Protein AF-A0A5K0WFK8-F1 (afdb_monomer_lite)

InterPro domains:
  IPR001087 GDSL lipase/esterase [PF00657] (9-69)
  IPR036514 SGNH hydrolase superfamily [G3DSA:3.40.50.1110] (1-72)
  IPR045136 Isoamyl acetate-hydrolyzing esterase Iah1-like [PTHR14209] (1-72)

Secondary structure (DSSP, 8-state):
--------TT--HHHHHHHHHHHHTT-SS--S-------TTTT--TTSTTGGG---HHHHHHHHHHHHHH--

pLDDT: mean 93.06, std 6.17, range [63.88, 98.69]

Sequence (72 aa):
ADVVLRGYSGYNTRWALRVLDRVLSSVDSPPAALTIFFGANDASLPDRSSAFQHVPLHEYRQNLIDLIARIK

Organism: NCBI:txid210225

Radius of gyration: 13.33 Å; chains: 1; bounding box: 28×23×38 Å

Foldseek 3Di:
DDDDDDDDPLDALVVCLVCLVVVVVPDPDDDPDDDDDHDPLCPDDCPDPSVVSHNDPVRSVVSVVSSVVPRD

Structure (mmCIF, N/CA/C/O backbone):
data_AF-A0A5K0WFK8-F1
#
_entry.id   AF-A0A5K0WFK8-F1
#
loop_
_atom_site.group_PDB
_atom_site.id
_atom_site.type_symbol
_atom_site.label_atom_id
_atom_site.label_alt_id
_atom_site.label_comp_id
_atom_site.label_asym_id
_atom_site.label_entity_id
_atom_site.label_seq_id
_atom_site.pdbx_PDB_ins_code
_atom_site.Cartn_x
_atom_site.Cartn_y
_atom_site.Cartn_z
_atom_site.occupancy
_atom_site.B_iso_or_equiv
_atom_site.auth_seq_id
_atom_site.auth_comp_id
_atom_site.auth_asym_id
_atom_site.auth_atom_id
_atom_site.pdbx_PDB_model_num
ATOM 1 N N . ALA A 1 1 ? -15.220 14.788 12.695 1.00 63.88 1 ALA A N 1
ATOM 2 C CA . ALA A 1 1 ? -14.639 13.470 12.385 1.00 63.88 1 ALA A CA 1
ATOM 3 C C . ALA A 1 1 ? -13.174 13.700 12.087 1.00 63.88 1 ALA A C 1
ATOM 5 O O . ALA A 1 1 ? -12.881 14.576 11.278 1.00 63.88 1 ALA A O 1
ATOM 6 N N . ASP A 1 2 ? -12.292 12.977 12.765 1.00 81.44 2 ASP A N 1
ATOM 7 C CA . ASP A 1 2 ? -10.850 13.155 12.625 1.00 81.44 2 ASP A CA 1
ATOM 8 C C . ASP A 1 2 ? -10.321 12.267 11.500 1.00 81.44 2 ASP A C 1
ATOM 10 O O . ASP A 1 2 ? -10.741 11.120 11.346 1.00 81.44 2 ASP A O 1
ATOM 14 N N . VAL A 1 3 ? -9.411 12.809 10.692 1.00 85.75 3 VAL A N 1
ATOM 15 C CA . VAL A 1 3 ? -8.770 12.085 9.591 1.00 85.75 3 VAL A CA 1
ATOM 16 C C . VAL A 1 3 ? -7.283 11.998 9.879 1.00 85.75 3 VAL A C 1
ATOM 18 O O . VAL A 1 3 ? -6.591 13.011 9.971 1.00 85.75 3 VAL A O 1
ATOM 21 N N . VAL A 1 4 ? -6.779 10.773 9.987 1.00 87.62 4 VAL A N 1
ATOM 22 C CA . VAL A 1 4 ? -5.361 10.506 10.217 1.00 87.62 4 VAL A CA 1
ATOM 23 C C . VAL A 1 4 ? -4.700 10.165 8.884 1.00 87.62 4 VAL A C 1
ATOM 25 O O . VAL A 1 4 ? -4.938 9.106 8.309 1.00 87.62 4 VAL A O 1
ATOM 28 N N . LEU A 1 5 ? -3.858 11.068 8.377 1.00 89.44 5 LEU A N 1
ATOM 29 C CA . LEU A 1 5 ? -3.168 10.881 7.099 1.00 89.44 5 LEU A CA 1
ATOM 30 C C . LEU A 1 5 ? -1.833 10.140 7.278 1.00 89.44 5 LEU A C 1
ATOM 32 O O . LEU A 1 5 ? -1.038 10.449 8.172 1.00 89.44 5 LEU A O 1
ATOM 36 N N . ARG A 1 6 ? -1.575 9.164 6.399 1.00 90.94 6 ARG A N 1
ATOM 37 C CA . ARG A 1 6 ? -0.341 8.354 6.346 1.00 90.94 6 ARG A CA 1
ATOM 38 C C . ARG A 1 6 ? 0.195 8.269 4.915 1.00 90.94 6 ARG A C 1
ATOM 40 O O . ARG A 1 6 ? 0.357 7.195 4.345 1.00 90.94 6 ARG A O 1
ATOM 47 N N . GLY A 1 7 ? 0.419 9.442 4.324 1.00 88.56 7 GLY A N 1
ATOM 48 C CA . GLY A 1 7 ? 1.022 9.577 3.001 1.00 88.56 7 GLY A CA 1
ATOM 49 C C . GLY A 1 7 ? 2.541 9.443 3.066 1.00 88.56 7 GLY A C 1
ATOM 50 O O . GLY A 1 7 ? 3.192 10.138 3.843 1.00 88.56 7 GLY A O 1
ATOM 51 N N . TYR A 1 8 ? 3.103 8.579 2.223 1.00 91.19 8 TYR A N 1
ATOM 52 C CA . TYR A 1 8 ? 4.546 8.383 2.092 1.00 91.19 8 TYR A CA 1
ATOM 53 C C . TYR A 1 8 ? 4.952 8.632 0.640 1.00 91.19 8 TYR A C 1
ATOM 55 O O . TYR A 1 8 ? 4.577 7.879 -0.260 1.00 91.19 8 TYR A O 1
ATOM 63 N N . SER A 1 9 ? 5.681 9.724 0.402 1.00 93.19 9 SER A N 1
ATOM 64 C CA . SER A 1 9 ? 6.070 10.120 -0.954 1.00 93.19 9 SER A CA 1
ATOM 65 C C . SER A 1 9 ? 6.885 9.020 -1.633 1.00 93.19 9 SER A C 1
ATOM 67 O O . SER A 1 9 ? 7.803 8.452 -1.043 1.00 93.19 9 SER A O 1
ATOM 69 N N . GLY A 1 10 ? 6.517 8.705 -2.873 1.00 93.75 10 GLY A N 1
ATOM 70 C C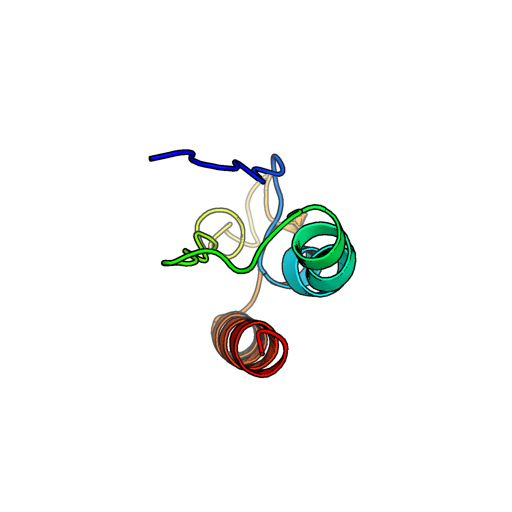A . GLY A 1 10 ? 7.173 7.685 -3.683 1.00 93.75 10 GLY A CA 1
ATOM 71 C C . GLY A 1 10 ? 6.896 6.235 -3.275 1.00 93.75 10 GLY A C 1
ATOM 72 O O . GLY A 1 10 ? 7.422 5.341 -3.936 1.00 93.75 10 GLY A O 1
ATOM 73 N N . TYR A 1 11 ? 6.077 5.980 -2.245 1.00 96.94 11 TYR A N 1
ATOM 74 C CA . TYR A 1 11 ? 5.753 4.615 -1.827 1.00 96.94 11 TYR A CA 1
ATOM 75 C C . TYR A 1 11 ? 4.753 3.943 -2.785 1.00 96.94 11 TYR A C 1
ATOM 77 O O . TYR A 1 11 ? 3.875 4.576 -3.365 1.00 96.94 11 TYR A O 1
ATOM 85 N N . ASN A 1 12 ? 4.879 2.630 -2.903 1.00 97.69 12 ASN A N 1
ATOM 86 C CA . ASN A 1 12 ? 4.130 1.690 -3.718 1.00 97.69 12 ASN A CA 1
ATOM 87 C C . ASN A 1 12 ? 3.668 0.560 -2.787 1.00 97.69 12 ASN A C 1
ATOM 89 O O . ASN A 1 12 ? 3.961 0.565 -1.581 1.00 97.69 12 ASN A O 1
ATOM 93 N N . THR A 1 13 ? 2.975 -0.431 -3.328 1.00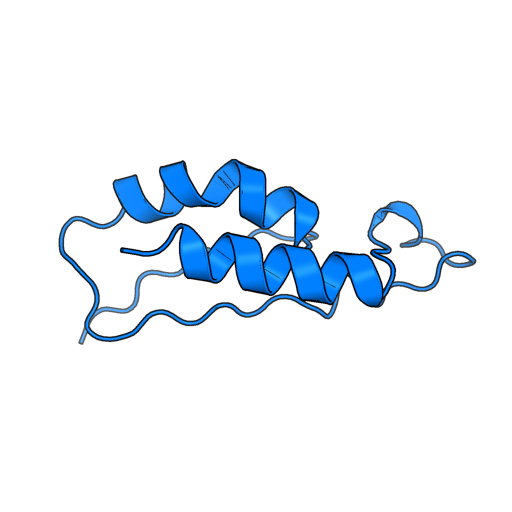 98.12 13 THR A N 1
ATOM 94 C CA . THR A 1 13 ? 2.404 -1.502 -2.504 1.00 98.12 13 THR A CA 1
ATOM 95 C C . THR A 1 13 ? 3.446 -2.387 -1.802 1.00 98.12 13 THR A C 1
ATOM 97 O O . THR A 1 13 ? 3.184 -2.844 -0.688 1.00 98.12 13 THR A O 1
ATOM 100 N N . ARG A 1 14 ? 4.664 -2.551 -2.351 1.00 97.94 14 ARG A N 1
ATOM 101 C CA . ARG A 1 14 ? 5.761 -3.280 -1.674 1.00 97.94 14 ARG A CA 1
ATOM 102 C C . ARG A 1 14 ? 6.177 -2.595 -0.378 1.00 97.94 14 ARG A C 1
ATOM 104 O O . ARG A 1 14 ? 6.398 -3.254 0.638 1.00 97.94 14 ARG A O 1
ATOM 111 N N . TRP A 1 15 ? 6.319 -1.271 -0.409 1.00 97.56 15 TRP A N 1
ATOM 112 C CA . TRP A 1 15 ? 6.699 -0.510 0.781 1.00 97.56 15 TRP A CA 1
ATOM 113 C C . TRP A 1 15 ? 5.545 -0.404 1.776 1.00 97.56 15 TRP A C 1
ATOM 115 O O . TRP A 1 15 ? 5.790 -0.504 2.977 1.00 97.56 15 TRP A O 1
ATOM 125 N N . ALA A 1 16 ? 4.302 -0.292 1.297 1.00 96.62 16 ALA A N 1
ATOM 126 C CA . ALA A 1 16 ? 3.110 -0.291 2.144 1.00 96.62 16 ALA A CA 1
ATOM 127 C C . ALA A 1 16 ? 3.057 -1.520 3.069 1.00 96.62 16 ALA A C 1
ATOM 129 O O . ALA A 1 16 ? 2.862 -1.369 4.275 1.00 96.62 16 ALA A O 1
ATOM 130 N N . LEU A 1 17 ? 3.336 -2.719 2.540 1.00 96.44 17 LEU A N 1
ATOM 131 C CA . LEU A 1 17 ? 3.376 -3.962 3.323 1.00 96.44 17 LEU A CA 1
ATOM 132 C C . LEU A 1 17 ? 4.376 -3.926 4.486 1.00 96.44 17 LEU A C 1
ATOM 134 O O . LEU A 1 17 ? 4.163 -4.589 5.498 1.00 96.44 17 LEU A O 1
ATOM 138 N N . ARG A 1 18 ? 5.466 -3.161 4.356 1.00 95.62 18 ARG A N 1
ATOM 139 C CA . ARG A 1 18 ? 6.503 -3.057 5.393 1.00 95.62 18 ARG A CA 1
ATOM 140 C C . ARG A 1 18 ? 6.169 -2.056 6.488 1.00 95.62 18 ARG A C 1
ATOM 142 O O . ARG A 1 18 ? 6.700 -2.171 7.586 1.00 95.62 18 ARG A O 1
ATOM 149 N N . VAL A 1 19 ? 5.347 -1.054 6.185 1.00 94.25 19 VAL A N 1
ATOM 150 C CA . VAL A 1 19 ? 5.011 0.016 7.136 1.00 94.25 19 VAL A CA 1
ATOM 151 C C . VAL A 1 19 ? 3.616 -0.119 7.734 1.00 94.25 19 VAL A C 1
ATOM 153 O O . VAL A 1 19 ? 3.307 0.624 8.662 1.00 94.25 19 VAL A O 1
ATOM 156 N N . LEU A 1 20 ? 2.794 -1.055 7.246 1.00 92.56 20 LEU A N 1
ATOM 157 C CA . LEU A 1 20 ? 1.406 -1.219 7.680 1.00 92.56 20 LEU A CA 1
ATOM 158 C C . LEU A 1 20 ? 1.283 -1.366 9.202 1.00 92.56 20 LEU A C 1
ATOM 160 O O . LEU A 1 20 ? 0.512 -0.631 9.810 1.00 92.56 20 LEU A O 1
ATOM 164 N N . ASP A 1 21 ? 2.087 -2.226 9.828 1.00 91.25 21 ASP A N 1
ATOM 165 C CA . ASP A 1 21 ? 2.005 -2.459 11.277 1.00 91.25 21 ASP A CA 1
ATOM 166 C C . ASP A 1 21 ? 2.296 -1.182 12.077 1.00 91.25 21 ASP A C 1
ATOM 168 O O . ASP A 1 21 ? 1.593 -0.864 13.034 1.00 91.25 21 ASP A O 1
ATOM 172 N N . ARG A 1 22 ? 3.279 -0.388 11.627 1.00 91.38 22 ARG A N 1
ATOM 173 C CA . ARG A 1 22 ? 3.606 0.916 12.223 1.00 91.38 22 ARG A CA 1
ATOM 174 C C . ARG A 1 22 ? 2.486 1.936 12.019 1.00 91.38 22 ARG A C 1
ATOM 176 O O . ARG A 1 22 ? 2.271 2.797 12.869 1.00 91.38 22 ARG A O 1
ATOM 183 N N . VAL A 1 23 ? 1.806 1.886 10.874 1.00 90.94 23 VAL A N 1
ATOM 184 C CA . VAL A 1 23 ? 0.655 2.749 10.598 1.00 90.94 23 VAL A CA 1
ATOM 185 C C . VAL A 1 23 ? -0.487 2.398 11.546 1.00 90.94 23 VAL A C 1
ATOM 187 O O . VAL A 1 23 ? -0.979 3.297 12.224 1.00 90.94 23 VAL A O 1
ATOM 190 N N . LEU A 1 24 ? -0.849 1.119 11.654 1.00 88.38 24 LEU A N 1
ATOM 191 C CA . LEU A 1 24 ? -1.938 0.654 12.515 1.00 88.38 24 LEU A CA 1
ATOM 192 C C . LEU A 1 24 ? -1.650 0.921 13.997 1.00 88.38 24 LEU A C 1
ATOM 194 O O . LEU A 1 24 ? -2.525 1.407 14.704 1.00 88.38 24 LEU A O 1
ATOM 198 N N . SER A 1 25 ? -0.409 0.718 14.453 1.00 89.00 25 SER A N 1
ATOM 199 C CA . SER A 1 25 ? -0.012 1.010 15.838 1.00 89.00 25 SER A CA 1
ATOM 200 C C . SER A 1 25 ? 0.007 2.503 1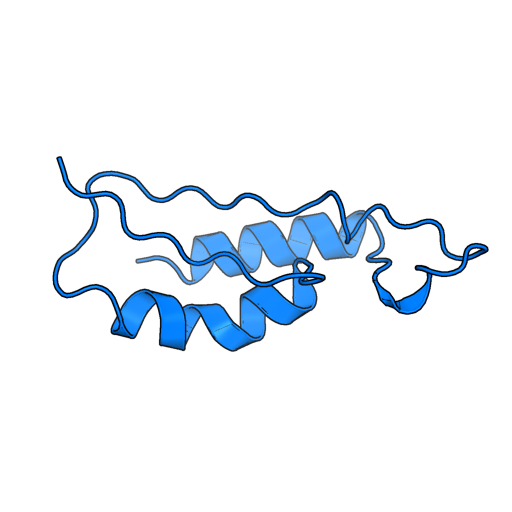6.180 1.00 89.00 25 SER A C 1
ATOM 202 O O . SER A 1 25 ? 0.151 2.860 17.342 1.00 89.00 25 SER A O 1
ATOM 204 N N . SER A 1 26 ? -0.049 3.383 15.175 1.00 86.94 26 SER A N 1
ATOM 205 C CA . SER A 1 26 ? -0.033 4.841 15.357 1.00 86.94 26 SER A CA 1
ATOM 206 C C . SER A 1 26 ? -1.427 5.466 15.414 1.00 86.94 26 SER A C 1
ATOM 208 O O . SER A 1 26 ? -1.533 6.693 15.397 1.00 86.94 26 SER A O 1
ATOM 210 N N . VAL A 1 27 ? -2.480 4.646 15.381 1.00 85.94 27 VAL A N 1
ATOM 211 C CA . VAL A 1 27 ? -3.867 5.096 15.491 1.00 85.94 27 VAL A CA 1
ATOM 212 C C . VAL A 1 27 ? -4.369 4.740 16.887 1.00 85.94 27 VAL A C 1
ATOM 214 O O . VAL A 1 27 ? -4.388 3.571 17.257 1.00 85.94 27 VAL A O 1
ATOM 217 N N . ASP A 1 28 ? -4.778 5.749 17.655 1.00 84.06 28 ASP A N 1
ATOM 218 C CA . ASP A 1 28 ? -5.155 5.576 19.067 1.00 84.06 28 ASP A CA 1
ATOM 219 C C . ASP A 1 28 ? -6.468 4.794 19.256 1.00 84.06 28 ASP A C 1
ATOM 221 O O . ASP A 1 28 ? -6.725 4.242 20.324 1.00 84.06 28 ASP A O 1
ATOM 225 N N . SER A 1 29 ? -7.317 4.739 18.225 1.00 85.88 29 SER A N 1
ATOM 226 C CA . SER A 1 29 ? -8.578 3.990 18.230 1.00 85.88 29 SER A CA 1
ATOM 227 C C . SER A 1 29 ? -8.908 3.423 16.842 1.00 85.88 29 SER A C 1
ATOM 229 O O . SER A 1 29 ? -8.461 3.983 15.838 1.00 85.88 29 SER A O 1
ATOM 231 N N . PRO A 1 30 ? -9.680 2.322 16.744 1.00 86.25 30 PRO A N 1
ATOM 232 C CA . PRO A 1 30 ? -10.065 1.756 15.455 1.00 86.25 30 PRO A CA 1
ATOM 233 C C . PRO A 1 30 ? -10.824 2.779 14.594 1.00 86.25 30 PRO A C 1
ATOM 235 O O . PRO A 1 30 ? -11.823 3.342 15.055 1.00 86.25 30 PRO A O 1
ATOM 238 N N . PRO A 1 31 ? -10.385 3.040 13.350 1.00 88.50 31 PRO A N 1
ATOM 239 C CA . PRO A 1 31 ? -11.057 4.005 12.497 1.00 88.50 31 PRO A CA 1
ATOM 240 C C . PRO A 1 31 ? -12.393 3.446 11.994 1.00 88.50 31 PRO A C 1
ATOM 242 O O . PRO A 1 31 ? -12.519 2.257 11.711 1.00 88.50 31 PRO A O 1
ATOM 245 N N . ALA A 1 32 ? -13.380 4.322 11.793 1.00 91.81 32 ALA A N 1
ATOM 246 C CA . ALA A 1 32 ? -14.658 3.938 11.183 1.00 91.81 32 ALA A CA 1
ATOM 247 C C . ALA A 1 32 ? -14.512 3.508 9.708 1.00 91.81 32 ALA A C 1
ATOM 249 O O . ALA A 1 32 ? -15.347 2.774 9.186 1.00 91.81 32 ALA A O 1
ATOM 250 N N . ALA A 1 33 ? -13.462 3.983 9.033 1.00 91.19 33 ALA A N 1
ATOM 251 C CA . ALA A 1 33 ? -13.109 3.601 7.674 1.00 91.19 33 ALA A CA 1
ATOM 252 C C . ALA A 1 33 ? -11.596 3.730 7.464 1.00 91.19 33 ALA A C 1
ATOM 254 O O . ALA A 1 33 ? -10.969 4.665 7.965 1.00 91.19 33 ALA A O 1
ATOM 255 N N . LEU A 1 34 ? -11.024 2.819 6.678 1.00 91.44 34 LEU A N 1
ATOM 256 C CA . LEU A 1 34 ? -9.632 2.861 6.243 1.00 91.44 34 LEU A CA 1
ATOM 257 C C . LEU A 1 34 ? -9.580 2.828 4.715 1.00 91.44 34 LEU A C 1
ATOM 259 O O . LEU A 1 34 ? -10.193 1.970 4.085 1.00 91.44 34 LEU A O 1
ATOM 263 N N . THR A 1 35 ? -8.802 3.735 4.129 1.00 93.12 35 THR A N 1
ATOM 264 C CA . THR A 1 35 ? -8.608 3.808 2.678 1.00 93.12 35 THR A CA 1
ATOM 265 C C . THR A 1 35 ? -7.168 3.460 2.328 1.00 93.12 35 THR A C 1
ATOM 267 O O . THR A 1 35 ? -6.237 4.135 2.765 1.00 93.12 35 THR A O 1
ATOM 270 N N . ILE A 1 36 ? -6.980 2.437 1.493 1.00 93.62 36 ILE A N 1
ATOM 271 C CA . ILE A 1 36 ? -5.692 2.123 0.865 1.00 93.62 36 ILE A CA 1
ATOM 272 C C . ILE A 1 36 ? -5.651 2.829 -0.491 1.00 93.62 36 ILE A C 1
ATOM 274 O O . ILE A 1 36 ? -6.441 2.511 -1.377 1.00 93.62 36 ILE A O 1
ATOM 278 N N . PHE A 1 37 ? -4.731 3.780 -0.664 1.00 94.62 37 PHE A N 1
ATOM 279 C CA . PHE A 1 37 ? -4.640 4.600 -1.877 1.00 94.62 37 PHE A CA 1
ATOM 280 C C . PHE A 1 37 ? -3.255 4.492 -2.538 1.00 94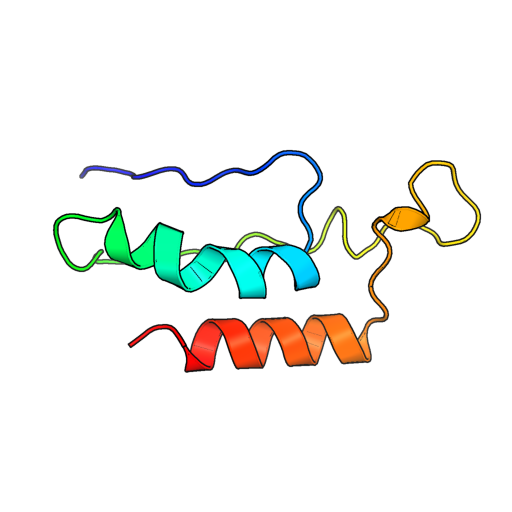.62 37 PHE A C 1
ATOM 282 O O . PHE A 1 37 ? -2.493 5.454 -2.594 1.00 94.62 37 PHE A O 1
ATOM 289 N N . PHE A 1 38 ? -2.925 3.286 -3.015 1.00 95.94 38 PHE A N 1
ATOM 290 C CA . PHE A 1 38 ? -1.689 2.966 -3.747 1.00 95.94 38 PHE A CA 1
ATOM 291 C C . PHE A 1 38 ? -1.987 2.516 -5.185 1.00 95.94 38 PHE A C 1
ATOM 293 O O . PHE A 1 38 ? -3.034 1.927 -5.458 1.00 95.94 38 PHE A O 1
ATOM 300 N N . GLY A 1 39 ? -1.042 2.754 -6.099 1.00 96.50 39 GLY A N 1
ATOM 301 C CA . GLY A 1 39 ? -1.140 2.319 -7.497 1.00 96.50 39 GLY A CA 1
ATOM 302 C C . GLY A 1 39 ? -0.424 3.234 -8.490 1.00 96.50 39 GLY A C 1
ATOM 303 O O . GLY A 1 39 ? 0.106 2.752 -9.484 1.00 96.50 39 GLY A O 1
ATOM 304 N N . ALA A 1 40 ? -0.341 4.541 -8.216 1.00 96.81 40 ALA A N 1
ATOM 305 C CA . ALA A 1 40 ? 0.307 5.483 -9.133 1.00 96.81 40 ALA A CA 1
ATOM 306 C C . ALA A 1 40 ? 1.810 5.191 -9.303 1.00 96.81 40 ALA A C 1
ATOM 308 O O . ALA A 1 40 ? 2.305 5.118 -10.423 1.00 96.81 40 ALA A O 1
ATOM 309 N N . ASN A 1 41 ? 2.524 4.967 -8.194 1.00 97.69 41 ASN A N 1
ATOM 310 C CA . ASN A 1 41 ? 3.953 4.641 -8.225 1.00 97.69 41 ASN A CA 1
ATOM 311 C C . ASN A 1 41 ? 4.200 3.217 -8.744 1.00 97.69 41 ASN A C 1
ATOM 313 O O . ASN A 1 41 ? 5.120 3.020 -9.534 1.00 97.69 41 ASN A O 1
ATOM 317 N N . ASP A 1 42 ? 3.353 2.256 -8.359 1.00 98.31 42 ASP A N 1
ATOM 318 C CA . ASP A 1 42 ? 3.354 0.874 -8.860 1.00 98.31 42 ASP A CA 1
ATOM 319 C C . ASP A 1 42 ? 3.265 0.824 -10.395 1.00 98.31 42 ASP A C 1
ATOM 321 O O . ASP A 1 42 ? 3.982 0.059 -11.040 1.00 98.31 42 ASP A O 1
ATOM 325 N N . ALA A 1 43 ? 2.435 1.692 -10.982 1.00 97.75 43 ALA A N 1
ATOM 326 C CA . ALA A 1 43 ? 2.234 1.821 -12.423 1.00 97.75 43 ALA A CA 1
ATOM 327 C C . ALA A 1 43 ? 3.366 2.564 -13.157 1.00 97.75 43 ALA A C 1
ATOM 329 O O . ALA A 1 43 ? 3.255 2.797 -14.363 1.00 97.75 43 ALA A O 1
ATOM 330 N N . SER A 1 44 ? 4.453 2.935 -12.470 1.00 97.81 44 SER A N 1
ATOM 331 C CA . SER A 1 44 ? 5.624 3.529 -13.119 1.00 97.81 44 SER A CA 1
ATOM 332 C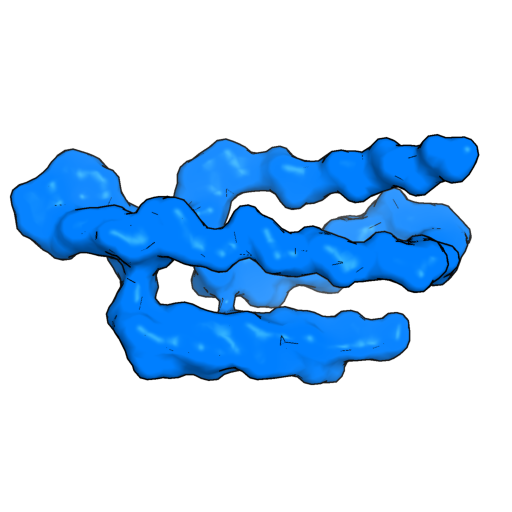 C . SER A 1 44 ? 6.132 2.634 -14.240 1.00 97.81 44 SER A C 1
ATOM 334 O O . SER A 1 44 ? 6.211 1.417 -14.087 1.00 97.81 44 SER A O 1
ATOM 336 N N . LEU A 1 45 ? 6.486 3.240 -15.370 1.00 95.62 45 LEU A N 1
ATOM 337 C CA . LEU A 1 45 ? 6.986 2.496 -16.516 1.00 95.62 45 LEU A CA 1
ATOM 338 C C . LEU A 1 45 ? 8.421 2.006 -16.251 1.00 95.62 45 LEU A C 1
ATOM 340 O O . LEU A 1 45 ? 9.249 2.786 -15.769 1.00 95.62 45 LEU A O 1
ATOM 344 N N . PRO A 1 46 ? 8.743 0.745 -16.587 1.00 92.06 46 PRO A N 1
ATOM 345 C CA . PRO A 1 46 ? 10.055 0.158 -16.315 1.00 92.06 46 PRO A CA 1
ATOM 346 C C . PRO A 1 46 ? 11.188 0.751 -17.172 1.00 92.06 46 PRO A C 1
ATOM 348 O O . PRO A 1 46 ? 12.355 0.518 -16.876 1.00 92.06 46 PRO A O 1
ATOM 351 N N . ASP A 1 47 ? 10.868 1.518 -18.217 1.00 94.44 47 ASP A N 1
ATOM 352 C CA . ASP A 1 47 ? 11.814 2.149 -19.147 1.00 94.44 47 ASP A CA 1
ATOM 353 C C . ASP A 1 47 ? 11.980 3.666 -18.917 1.00 94.44 47 ASP A C 1
ATOM 355 O O . ASP A 1 47 ? 12.570 4.368 -19.740 1.00 94.44 47 ASP A O 1
ATOM 359 N N . ARG A 1 48 ? 11.454 4.202 -17.805 1.00 94.50 48 ARG A N 1
ATOM 360 C CA . ARG A 1 48 ? 11.503 5.636 -17.463 1.00 94.50 48 ARG A CA 1
ATOM 361 C C . ARG A 1 48 ? 12.276 5.895 -16.172 1.00 94.50 48 ARG A C 1
ATOM 363 O O . ARG A 1 48 ? 12.675 4.980 -15.461 1.00 94.50 48 ARG A O 1
ATOM 370 N N . SER A 1 49 ? 12.476 7.170 -15.840 1.00 94.94 49 SER A N 1
ATOM 371 C CA . SER A 1 49 ? 13.231 7.595 -14.651 1.00 94.94 49 SER A CA 1
ATOM 372 C C . SER A 1 49 ? 12.666 7.069 -13.323 1.00 94.94 49 SER A C 1
ATOM 374 O O . SER A 1 49 ? 13.415 6.937 -12.359 1.00 94.94 49 SER A O 1
ATOM 376 N N . SER A 1 50 ? 11.373 6.733 -13.265 1.00 95.44 50 SER A N 1
ATOM 377 C CA . SER A 1 50 ? 10.714 6.149 -12.091 1.00 95.44 50 SER A CA 1
ATOM 378 C C . SER A 1 50 ? 10.637 4.616 -12.107 1.00 95.44 50 SER A C 1
ATOM 380 O O . SER A 1 50 ? 9.929 4.034 -11.289 1.00 95.44 50 SER A O 1
ATOM 382 N N . ALA A 1 51 ? 11.381 3.935 -12.989 1.00 96.19 51 ALA A N 1
ATOM 383 C CA . ALA A 1 51 ? 11.353 2.474 -13.128 1.00 96.19 51 ALA A CA 1
ATOM 384 C C . ALA A 1 51 ? 11.560 1.713 -11.807 1.00 96.19 51 ALA A C 1
ATOM 386 O O . ALA A 1 51 ? 10.983 0.646 -11.607 1.00 96.19 51 ALA A O 1
ATOM 387 N N . PHE A 1 52 ? 12.325 2.279 -10.870 1.00 95.25 52 PHE A N 1
ATOM 388 C CA . PHE A 1 52 ? 12.557 1.700 -9.543 1.00 95.25 52 PHE A CA 1
ATOM 389 C C . PHE A 1 52 ? 11.281 1.553 -8.691 1.00 95.25 52 PHE A C 1
ATOM 391 O O . PHE A 1 52 ? 11.276 0.791 -7.724 1.00 95.25 52 PHE A O 1
ATOM 398 N N . GLN A 1 53 ? 10.205 2.270 -9.024 1.00 97.31 53 GLN A N 1
ATOM 399 C CA . GLN A 1 53 ? 8.916 2.196 -8.332 1.00 97.31 53 GLN A CA 1
ATOM 400 C C . GLN A 1 53 ? 7.975 1.147 -8.931 1.00 97.31 53 GLN A C 1
ATOM 402 O O . GLN A 1 53 ? 6.982 0.810 -8.284 1.00 97.31 53 GLN A O 1
ATOM 407 N N . HIS A 1 54 ? 8.289 0.624 -10.122 1.00 97.81 54 HIS A N 1
ATOM 408 C CA . HIS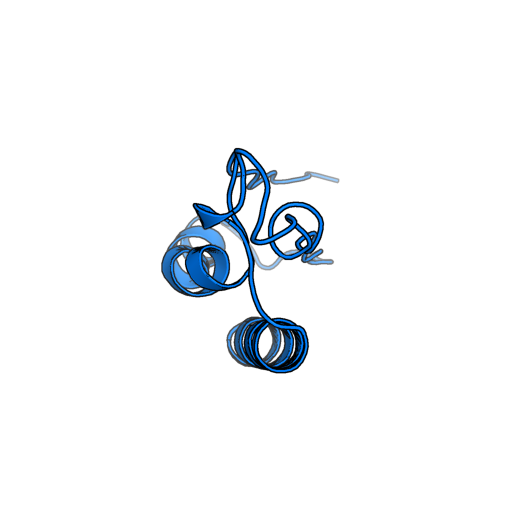 A 1 54 ? 7.432 -0.302 -10.851 1.00 97.81 54 HIS A CA 1
ATOM 409 C C . HIS A 1 54 ? 7.129 -1.569 -10.040 1.00 97.81 54 HIS A C 1
ATOM 411 O O . HIS A 1 54 ? 8.028 -2.228 -9.496 1.00 97.81 54 HIS A O 1
ATOM 417 N N . VAL A 1 55 ? 5.848 -1.935 -10.020 1.00 98.25 55 VAL A N 1
ATOM 418 C CA . VAL A 1 55 ? 5.346 -3.195 -9.472 1.00 98.25 55 VAL A CA 1
ATOM 419 C C . VAL A 1 55 ? 4.512 -3.888 -10.557 1.00 98.25 55 VAL A C 1
ATOM 421 O O . VAL A 1 55 ? 3.536 -3.308 -11.038 1.00 98.25 55 VAL A O 1
ATOM 424 N N . PRO A 1 56 ? 4.853 -5.127 -10.954 1.00 97.94 56 PRO A N 1
ATOM 425 C CA . PRO A 1 56 ? 4.059 -5.887 -11.913 1.00 97.94 56 PRO A CA 1
ATOM 426 C C . PRO A 1 56 ? 2.610 -6.079 -11.449 1.00 97.94 56 PRO A C 1
ATOM 428 O O . PRO A 1 56 ? 2.351 -6.280 -10.266 1.00 97.94 56 PRO A O 1
ATOM 431 N N . LEU A 1 57 ? 1.656 -6.107 -12.386 1.00 97.94 57 LEU A N 1
ATOM 432 C CA . LEU A 1 57 ? 0.219 -6.156 -12.072 1.00 97.94 57 LEU A CA 1
ATOM 433 C C . LEU A 1 57 ? -0.185 -7.319 -11.148 1.00 97.94 57 LEU A C 1
ATOM 435 O O . LEU A 1 57 ? -1.017 -7.144 -10.257 1.00 97.94 57 LEU A O 1
ATOM 439 N N . HIS A 1 58 ? 0.385 -8.509 -11.360 1.00 98.38 58 HIS A N 1
ATOM 440 C CA . HIS A 1 58 ? 0.095 -9.678 -10.526 1.00 98.38 58 HIS A CA 1
ATOM 441 C C . HIS A 1 58 ? 0.571 -9.472 -9.081 1.00 98.38 58 HIS A C 1
ATOM 443 O O . HIS A 1 58 ? -0.124 -9.852 -8.143 1.00 98.38 58 HIS A O 1
ATOM 449 N N . GLU A 1 59 ? 1.717 -8.816 -8.909 1.00 98.56 59 GLU A N 1
ATOM 450 C CA . GLU A 1 59 ? 2.279 -8.506 -7.603 1.00 98.56 59 GLU A CA 1
ATOM 451 C C . GLU A 1 59 ? 1.499 -7.379 -6.922 1.00 98.56 59 GLU A C 1
ATOM 453 O O . GLU A 1 59 ? 1.142 -7.515 -5.761 1.00 98.56 59 GLU A O 1
ATOM 458 N N . TYR A 1 60 ? 1.130 -6.317 -7.649 1.00 98.50 60 TYR A N 1
ATOM 459 C CA . TYR A 1 60 ? 0.256 -5.256 -7.135 1.00 98.50 60 TYR A CA 1
ATOM 460 C C . TYR A 1 60 ? -1.051 -5.832 -6.575 1.00 98.50 60 TYR A C 1
ATOM 462 O O . TYR A 1 60 ? -1.446 -5.513 -5.453 1.00 98.50 60 TYR A O 1
ATOM 470 N N . ARG A 1 61 ? -1.694 -6.740 -7.326 1.00 98.44 61 ARG A N 1
ATOM 471 C CA . ARG A 1 61 ? -2.902 -7.446 -6.876 1.00 98.44 61 ARG A CA 1
ATOM 472 C C . ARG A 1 61 ? -2.648 -8.221 -5.583 1.00 98.44 61 ARG A C 1
ATOM 474 O O . ARG A 1 61 ? -3.447 -8.102 -4.658 1.00 98.44 61 ARG A O 1
ATOM 481 N N . GLN A 1 62 ? -1.573 -9.007 -5.524 1.00 98.69 62 GLN A N 1
ATOM 482 C CA . GLN A 1 62 ? -1.264 -9.797 -4.334 1.00 98.69 62 GLN A CA 1
ATOM 483 C C . GLN A 1 62 ? -0.960 -8.901 -3.130 1.00 98.69 62 GLN A C 1
ATOM 485 O O . GLN A 1 62 ? -1.499 -9.125 -2.052 1.00 98.69 62 GLN A O 1
ATOM 490 N N . ASN A 1 63 ? -0.195 -7.828 -3.328 1.00 98.50 63 ASN A N 1
ATOM 491 C CA . ASN A 1 63 ? 0.136 -6.888 -2.267 1.00 98.50 63 ASN A CA 1
ATOM 492 C C . ASN A 1 63 ? -1.121 -6.229 -1.679 1.00 98.50 63 ASN A C 1
ATOM 494 O O . ASN A 1 63 ? -1.198 -6.045 -0.468 1.00 98.50 63 ASN A O 1
ATOM 498 N N . LEU A 1 64 ? -2.125 -5.894 -2.500 1.00 97.81 64 LEU A N 1
ATOM 499 C CA . LEU A 1 64 ? -3.402 -5.374 -1.997 1.00 97.81 64 LEU A CA 1
ATOM 500 C C . LEU A 1 64 ? -4.164 -6.405 -1.156 1.00 97.81 64 LEU A C 1
ATOM 502 O O . LEU A 1 64 ? -4.688 -6.049 -0.102 1.00 97.81 64 LEU A O 1
ATOM 506 N N . ILE A 1 65 ? -4.213 -7.666 -1.596 1.00 97.69 65 ILE A N 1
ATOM 507 C CA . ILE A 1 65 ? -4.837 -8.757 -0.830 1.00 97.69 65 ILE A CA 1
ATOM 508 C C . ILE A 1 65 ? -4.132 -8.910 0.522 1.00 97.69 65 ILE A C 1
ATOM 510 O O . ILE A 1 65 ? -4.794 -8.957 1.558 1.00 97.69 65 ILE A O 1
ATOM 514 N N . ASP A 1 66 ? -2.801 -8.915 0.521 1.00 97.69 66 ASP A N 1
ATOM 515 C CA . ASP A 1 66 ? -1.989 -9.068 1.726 1.00 97.69 66 ASP A CA 1
ATOM 516 C C . ASP A 1 66 ? -2.141 -7.879 2.685 1.00 97.69 66 ASP A C 1
ATOM 518 O O . ASP A 1 66 ? -2.182 -8.072 3.900 1.00 97.69 66 ASP A O 1
ATOM 522 N N . LEU A 1 67 ? -2.249 -6.651 2.164 1.00 96.38 67 LEU A N 1
ATOM 523 C CA . LEU A 1 67 ? -2.536 -5.463 2.971 1.00 96.38 67 LEU A CA 1
ATOM 524 C C . LEU A 1 67 ? -3.897 -5.591 3.660 1.00 96.38 67 LEU A C 1
ATOM 526 O O . LEU A 1 67 ? -3.982 -5.390 4.869 1.00 96.38 67 LEU A O 1
ATOM 530 N N . ILE A 1 68 ? -4.941 -5.959 2.910 1.00 94.75 68 ILE A N 1
ATOM 531 C CA . ILE A 1 68 ? -6.300 -6.133 3.443 1.00 94.75 68 ILE A CA 1
ATOM 532 C C . ILE A 1 68 ? -6.325 -7.242 4.498 1.00 94.75 68 ILE A C 1
ATOM 534 O O . ILE A 1 68 ? -6.881 -7.041 5.569 1.00 94.75 68 ILE A O 1
ATOM 538 N N . ALA A 1 69 ? -5.673 -8.378 4.243 1.00 94.38 69 ALA A N 1
ATOM 539 C CA . ALA A 1 69 ? -5.634 -9.506 5.174 1.00 94.38 69 ALA A CA 1
ATOM 540 C C . ALA A 1 69 ? -4.942 -9.185 6.514 1.00 94.38 69 ALA A C 1
ATOM 542 O O . ALA A 1 69 ? -5.183 -9.861 7.515 1.00 94.38 69 ALA A O 1
ATOM 543 N N . ARG A 1 70 ? -4.065 -8.175 6.544 1.00 90.88 70 ARG A N 1
ATOM 544 C CA . ARG A 1 70 ? -3.365 -7.717 7.756 1.00 90.88 70 ARG A CA 1
ATOM 545 C C . ARG A 1 70 ? -4.144 -6.667 8.548 1.00 90.88 70 ARG A C 1
ATOM 547 O O . ARG A 1 70 ? -3.826 -6.446 9.714 1.00 90.88 70 ARG A O 1
ATOM 554 N N . ILE A 1 71 ? -5.145 -6.033 7.941 1.00 88.38 71 ILE A N 1
ATOM 555 C CA . ILE A 1 71 ? -6.052 -5.107 8.620 1.00 88.38 71 ILE A CA 1
ATOM 556 C C . ILE A 1 71 ? -7.126 -5.955 9.312 1.00 88.38 71 ILE A C 1
ATOM 558 O O . ILE A 1 71 ? -7.900 -6.639 8.647 1.00 88.38 71 ILE A O 1
ATOM 562 N N . LYS A 1 72 ? -7.126 -5.949 10.648 1.00 69.06 72 LYS A N 1
ATOM 563 C CA . LYS A 1 72 ? -8.109 -6.645 11.491 1.00 69.06 72 LYS A CA 1
ATOM 564 C C . LYS A 1 72 ? -9.138 -5.677 12.046 1.00 69.06 72 LYS A C 1
ATOM 566 O O . LYS A 1 72 ? -8.724 -4.554 12.409 1.00 69.06 72 LYS A O 1
#